Protein AF-A0A372RJ32-F1 (afdb_monomer_lite)

Secondary structure (DSSP, 8-state):
--------------PPPHHHHHHHHHHHHHHHHHTHHHHHHTHHHHHS-SSHHHHHHTS-HHHHHHHHHHHHHHHHHHHHHHHHHHHTTTPPPPPP-HHHHHHHHHHHHHHHHHHH-GGG---HHHHHHHT--HHHHHHHHHHHHHHHHHHHHHHHHHHHTT-

Sequence (163 aa):
MQLKQINIEVITQKDLKDQFCQDLKKQFALKLWKSRIELTLNKNQLQNPQSIDEYVSSFPSWLVNFFYAFLTSIYEKKMTIVNQRRKARNMSIKANDPVKITKIVSLFLSILISITFPSLQIWFSTIISFTQKPKMAGDLTNLLAILKVLSHCKEHEQRLEKE

pLDDT: mean 76.17, std 17.49, range [35.41, 96.19]

Radius of gyration: 20.27 Å; chains: 1; bounding box: 62×40×60 Å

Structure (mmCIF, N/CA/C/O backbone):
data_AF-A0A372RJ32-F1
#
_entry.id   AF-A0A372RJ32-F1
#
loop_
_atom_site.group_PDB
_atom_site.id
_atom_site.type_symbol
_atom_site.label_atom_id
_atom_site.label_alt_id
_atom_site.label_comp_id
_atom_site.label_asym_id
_atom_site.label_entity_id
_atom_site.label_seq_id
_atom_site.pdbx_PDB_ins_code
_atom_site.Cartn_x
_atom_site.Cartn_y
_atom_site.Cartn_z
_atom_site.occupancy
_atom_site.B_iso_or_equiv
_atom_site.auth_seq_id
_atom_site.auth_comp_id
_atom_site.auth_asym_id
_atom_site.auth_atom_id
_atom_site.pdbx_PDB_model_num
ATOM 1 N N . MET A 1 1 ? 10.510 7.443 -44.428 1.00 40.12 1 MET A N 1
ATOM 2 C CA . MET A 1 1 ? 10.896 7.103 -43.040 1.00 40.12 1 MET A CA 1
ATOM 3 C C . MET A 1 1 ? 10.059 5.904 -42.605 1.00 40.12 1 MET A C 1
ATOM 5 O O . MET A 1 1 ? 8.877 6.069 -42.348 1.00 40.12 1 MET A O 1
ATOM 9 N N . GLN A 1 2 ? 10.612 4.689 -42.649 1.00 35.41 2 GLN A N 1
ATOM 10 C CA . GLN A 1 2 ? 9.875 3.471 -42.288 1.00 35.41 2 GLN A CA 1
ATOM 11 C C . GLN A 1 2 ? 9.910 3.288 -40.766 1.00 35.41 2 GLN A C 1
ATOM 13 O O . GLN A 1 2 ? 10.982 3.167 -40.171 1.00 35.41 2 GLN A O 1
ATOM 18 N N . LEU A 1 3 ? 8.742 3.311 -40.125 1.00 40.34 3 LEU A N 1
ATOM 19 C CA . LEU A 1 3 ? 8.600 2.964 -38.714 1.00 40.34 3 LEU A CA 1
ATOM 20 C C . LEU A 1 3 ? 8.894 1.467 -38.568 1.00 40.34 3 LEU A C 1
ATOM 22 O O . LEU A 1 3 ? 8.116 0.638 -39.033 1.00 40.34 3 LEU A O 1
ATOM 26 N N . LYS A 1 4 ? 10.022 1.113 -37.938 1.00 49.94 4 LYS A N 1
ATOM 27 C CA . LYS A 1 4 ? 10.291 -0.272 -37.533 1.00 49.94 4 LYS A CA 1
ATOM 28 C C . LYS A 1 4 ? 9.165 -0.718 -36.599 1.00 49.94 4 LYS A C 1
ATOM 30 O O . LYS A 1 4 ? 9.040 -0.182 -35.497 1.00 49.94 4 LYS A O 1
ATOM 35 N N . GLN A 1 5 ? 8.351 -1.670 -37.053 1.00 49.19 5 GLN A N 1
ATOM 36 C CA . GLN A 1 5 ? 7.380 -2.366 -36.216 1.00 49.19 5 GLN A CA 1
ATOM 37 C C . GLN A 1 5 ? 8.139 -3.023 -35.065 1.00 49.19 5 GLN A C 1
ATOM 39 O O . GLN A 1 5 ? 8.970 -3.908 -35.259 1.00 49.19 5 GLN A O 1
ATOM 44 N N . ILE A 1 6 ? 7.899 -2.522 -33.857 1.00 48.34 6 ILE A N 1
ATOM 45 C CA . ILE A 1 6 ? 8.380 -3.157 -32.640 1.00 48.34 6 ILE A CA 1
ATOM 46 C C . ILE A 1 6 ? 7.460 -4.349 -32.428 1.00 48.34 6 ILE A C 1
ATOM 48 O O . ILE A 1 6 ? 6.262 -4.167 -32.212 1.00 48.34 6 ILE A O 1
ATOM 52 N N . ASN A 1 7 ? 8.025 -5.549 -32.520 1.00 43.22 7 ASN A N 1
ATOM 53 C CA . ASN A 1 7 ? 7.342 -6.772 -32.145 1.00 43.22 7 ASN A CA 1
ATOM 54 C C . ASN A 1 7 ? 7.123 -6.698 -30.627 1.00 43.22 7 ASN A C 1
ATOM 56 O O . ASN A 1 7 ? 8.040 -6.929 -29.839 1.00 43.22 7 ASN A O 1
ATOM 60 N N . ILE A 1 8 ? 5.945 -6.231 -30.215 1.00 50.41 8 ILE A N 1
ATOM 61 C CA . ILE A 1 8 ? 5.486 -6.397 -28.843 1.00 50.41 8 ILE A CA 1
ATOM 62 C C . ILE A 1 8 ? 5.211 -7.887 -28.765 1.00 50.41 8 ILE A C 1
ATOM 64 O O . ILE A 1 8 ? 4.199 -8.338 -29.294 1.00 50.41 8 ILE A O 1
ATOM 68 N N . GLU A 1 9 ? 6.137 -8.653 -28.187 1.00 46.47 9 GLU A N 1
ATOM 69 C CA . GLU A 1 9 ? 5.819 -10.002 -27.740 1.00 46.47 9 GLU A CA 1
ATOM 70 C C . GLU A 1 9 ? 4.555 -9.867 -26.900 1.00 46.47 9 GLU A C 1
ATOM 72 O O . GLU A 1 9 ? 4.559 -9.277 -25.815 1.00 46.47 9 GLU A O 1
ATOM 77 N N . VAL A 1 10 ? 3.438 -10.304 -27.480 1.00 46.09 10 VAL A N 1
ATOM 78 C CA . VAL A 1 10 ? 2.173 -10.430 -26.786 1.00 46.09 10 VAL A CA 1
ATOM 79 C C . VAL A 1 10 ? 2.476 -11.459 -25.721 1.00 46.09 10 VAL A C 1
ATOM 81 O O . VAL A 1 10 ? 2.541 -12.653 -25.999 1.00 46.09 10 VAL A O 1
ATOM 84 N N . ILE A 1 11 ? 2.772 -10.981 -24.514 1.00 48.62 11 ILE A N 1
ATOM 85 C CA . ILE A 1 11 ? 2.863 -11.830 -23.343 1.00 48.62 11 ILE A CA 1
ATOM 86 C C . ILE A 1 11 ? 1.446 -12.373 -23.189 1.00 48.62 11 ILE A C 1
ATOM 88 O O . ILE A 1 11 ? 0.598 -11.741 -22.563 1.00 48.62 11 ILE A O 1
ATOM 92 N N . THR A 1 12 ? 1.170 -13.522 -23.804 1.00 46.19 12 THR A N 1
ATOM 93 C CA . THR A 1 12 ? 0.018 -14.367 -23.504 1.00 46.19 12 THR A CA 1
ATOM 94 C C . THR A 1 12 ? 0.251 -14.932 -22.113 1.00 46.19 12 THR A C 1
ATOM 96 O O . THR A 1 12 ? 0.565 -16.105 -21.917 1.00 46.19 12 THR A O 1
ATOM 99 N N . GLN A 1 13 ? 0.188 -14.048 -21.122 1.00 54.25 13 GLN A N 1
ATOM 100 C CA . GLN A 1 13 ? 0.056 -14.433 -19.741 1.00 54.25 13 GLN A CA 1
ATOM 101 C C . GLN A 1 13 ? -1.364 -14.965 -19.639 1.00 54.25 13 GLN A C 1
ATOM 103 O O . GLN A 1 13 ? -2.311 -14.237 -19.912 1.00 54.25 13 GLN A O 1
ATOM 108 N N . LYS A 1 14 ? -1.488 -16.259 -19.338 1.00 60.75 14 LYS A N 1
ATOM 109 C CA . LYS A 1 14 ? -2.763 -16.928 -19.078 1.00 60.75 14 LYS A CA 1
ATOM 110 C C . LYS A 1 14 ? -3.611 -16.001 -18.209 1.00 60.75 14 LYS A C 1
ATOM 112 O O . LYS A 1 14 ? -3.178 -15.686 -17.097 1.00 60.75 14 LYS A O 1
ATOM 117 N N . ASP A 1 15 ? -4.736 -15.534 -18.747 1.00 65.62 15 ASP A N 1
ATOM 118 C CA . ASP A 1 15 ? -5.597 -14.594 -18.040 1.00 65.62 15 ASP A CA 1
ATOM 119 C C . ASP A 1 15 ? -5.884 -15.125 -16.636 1.00 65.62 15 ASP A C 1
ATOM 121 O O . ASP A 1 15 ? -6.065 -16.332 -16.414 1.00 65.62 15 ASP A O 1
ATOM 125 N N . LEU A 1 16 ? -5.848 -14.215 -15.664 1.00 74.25 16 LEU A N 1
ATOM 126 C CA . LEU A 1 16 ? -6.202 -14.535 -14.290 1.00 74.25 16 LEU A CA 1
ATOM 127 C C . LEU A 1 16 ? -7.616 -15.111 -14.299 1.00 74.25 16 LEU A C 1
ATOM 129 O O . LEU A 1 16 ? -8.555 -14.448 -14.723 1.00 74.25 16 LEU A O 1
ATOM 133 N N . LYS A 1 17 ? -7.760 -16.355 -13.834 1.00 86.62 17 LYS A N 1
ATOM 134 C CA . LYS A 1 17 ? -9.073 -16.999 -13.739 1.00 86.62 17 LYS A CA 1
ATOM 135 C C . LYS A 1 17 ? -9.996 -16.127 -12.889 1.00 86.62 17 LYS A C 1
ATOM 137 O O . LYS A 1 17 ? -9.623 -15.775 -11.769 1.00 86.62 17 LYS A O 1
ATOM 142 N N . ASP A 1 18 ? -11.216 -15.883 -13.355 1.00 87.06 18 ASP A N 1
ATOM 143 C CA . ASP A 1 18 ? -12.202 -15.059 -12.640 1.00 87.06 18 ASP A CA 1
ATOM 144 C C . ASP A 1 18 ? -12.406 -15.501 -11.188 1.00 87.06 18 ASP A C 1
ATOM 146 O O . ASP A 1 18 ? -12.490 -14.674 -10.279 1.00 87.06 18 ASP A O 1
ATOM 150 N N . GLN A 1 19 ? -12.400 -16.815 -10.947 1.00 88.81 19 GLN A N 1
ATOM 151 C CA . GLN A 1 19 ? -12.517 -17.379 -9.604 1.00 88.81 19 GLN A CA 1
ATOM 152 C C . GLN A 1 19 ? -11.396 -16.900 -8.670 1.00 88.81 19 GLN A C 1
ATOM 154 O O . GLN A 1 19 ? -11.659 -16.502 -7.537 1.00 88.81 19 GLN A O 1
ATOM 159 N N . PHE A 1 20 ? -10.154 -16.867 -9.158 1.00 89.81 20 PHE A N 1
ATOM 160 C CA . PHE A 1 20 ? -9.027 -16.364 -8.376 1.00 89.81 20 PHE A CA 1
ATOM 161 C C . PHE A 1 20 ? -9.208 -14.879 -8.040 1.00 89.81 20 PHE A C 1
ATOM 163 O O . PHE A 1 20 ? -8.960 -14.469 -6.908 1.00 89.81 20 PHE A O 1
ATOM 170 N N . CYS A 1 21 ? -9.690 -14.077 -8.992 1.00 87.62 21 CYS A N 1
ATOM 171 C CA . CYS A 1 21 ? -9.980 -12.662 -8.759 1.00 87.62 21 CYS A CA 1
ATOM 172 C C . CYS A 1 21 ? -11.056 -12.472 -7.677 1.00 87.62 21 CYS A C 1
ATOM 174 O O . CYS A 1 21 ? -10.918 -11.597 -6.818 1.00 87.62 21 CYS A O 1
ATOM 176 N N . GLN A 1 22 ? -12.101 -13.307 -7.673 1.00 89.31 22 GLN A N 1
ATOM 177 C CA . GLN A 1 22 ? -13.143 -13.270 -6.640 1.00 89.31 22 GLN A CA 1
ATOM 178 C C . GLN A 1 22 ? -12.600 -13.635 -5.256 1.00 89.31 22 GLN A C 1
ATOM 180 O O . GLN A 1 22 ? -12.927 -12.969 -4.268 1.00 89.31 22 GLN A O 1
ATOM 185 N N . ASP A 1 23 ? -11.750 -14.656 -5.175 1.00 93.00 23 ASP A N 1
ATOM 186 C CA . ASP A 1 23 ? -11.163 -15.085 -3.907 1.00 93.00 23 ASP A CA 1
ATOM 187 C C . ASP A 1 23 ? -10.177 -14.044 -3.368 1.00 93.00 23 ASP A C 1
ATOM 189 O O . ASP A 1 23 ? -10.236 -13.685 -2.188 1.00 93.00 23 ASP A O 1
ATOM 193 N N . LEU A 1 24 ? -9.349 -13.466 -4.243 1.00 91.12 24 LEU A N 1
ATOM 194 C CA . LEU A 1 24 ? -8.446 -12.371 -3.900 1.00 91.12 24 LEU A CA 1
ATOM 195 C C . LEU A 1 24 ? -9.217 -11.157 -3.375 1.00 91.12 24 LEU A C 1
ATOM 197 O O . LEU A 1 24 ? -8.864 -10.622 -2.325 1.00 91.12 24 LEU A O 1
ATOM 201 N N . LYS A 1 25 ? -10.309 -10.761 -4.041 1.00 92.31 25 LYS A N 1
ATOM 202 C CA . LYS A 1 25 ? -11.196 -9.681 -3.579 1.00 92.31 25 LYS A CA 1
ATOM 203 C C . LYS A 1 25 ? -11.705 -9.942 -2.160 1.00 92.31 25 LYS A C 1
ATOM 205 O O . LYS A 1 25 ? -11.608 -9.054 -1.313 1.00 92.31 25 LYS A O 1
ATOM 210 N N . LYS A 1 26 ? -12.253 -11.134 -1.890 1.00 93.69 26 LYS A N 1
ATOM 211 C CA . LYS A 1 26 ? -12.802 -11.483 -0.565 1.00 93.69 26 LYS A CA 1
ATOM 212 C C . LYS A 1 26 ? -11.724 -11.421 0.516 1.00 93.69 26 LYS A C 1
ATOM 214 O O . LYS A 1 26 ? -11.938 -10.806 1.561 1.00 93.69 26 LYS A O 1
ATOM 219 N N . GLN A 1 27 ? -10.564 -12.021 0.253 1.00 94.75 27 GLN A N 1
ATOM 220 C CA . GLN A 1 27 ? -9.455 -12.045 1.205 1.00 94.75 27 GLN A CA 1
ATOM 221 C C . GLN A 1 27 ? -8.900 -10.642 1.464 1.00 94.75 27 GLN A C 1
ATOM 223 O O . GLN A 1 27 ? -8.686 -10.270 2.619 1.00 94.75 27 GLN A O 1
ATOM 228 N N . PHE A 1 28 ? -8.721 -9.846 0.410 1.00 94.56 28 PHE A N 1
ATOM 229 C CA . PHE A 1 28 ? -8.225 -8.479 0.516 1.00 94.56 28 PHE A CA 1
ATOM 230 C C . PHE A 1 28 ? -9.188 -7.595 1.313 1.00 94.56 28 PHE A C 1
ATOM 232 O O . PHE A 1 28 ? -8.761 -6.919 2.247 1.00 94.56 28 PHE A O 1
ATOM 239 N N . ALA A 1 29 ? -10.488 -7.645 1.004 1.00 94.69 29 ALA A N 1
ATOM 240 C CA . ALA A 1 29 ? -11.507 -6.866 1.706 1.00 94.69 29 ALA A CA 1
ATOM 241 C C . ALA A 1 29 ? -11.565 -7.213 3.201 1.00 94.69 29 ALA A 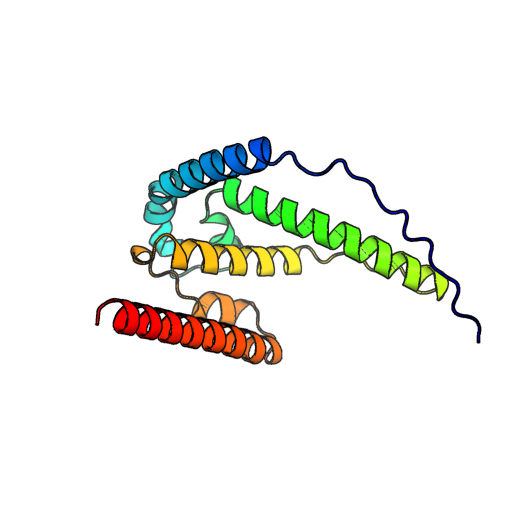C 1
ATOM 243 O O . ALA A 1 29 ? -11.569 -6.320 4.048 1.00 94.69 29 ALA A O 1
ATOM 244 N N . LEU A 1 30 ? -11.541 -8.506 3.539 1.00 95.81 30 LEU A N 1
ATOM 245 C CA . LEU A 1 30 ? -11.553 -8.961 4.928 1.00 95.81 30 LEU A CA 1
ATOM 246 C C . LEU A 1 30 ? -10.289 -8.532 5.682 1.00 95.81 30 LEU A C 1
ATOM 248 O O . LEU A 1 30 ? -10.372 -8.110 6.837 1.00 95.81 30 LEU A O 1
ATOM 252 N N . LYS A 1 31 ? -9.120 -8.613 5.038 1.00 96.19 31 LYS A N 1
ATOM 253 C CA . LYS A 1 31 ? -7.856 -8.184 5.643 1.00 96.19 31 LYS A CA 1
ATOM 254 C C . LYS A 1 31 ? -7.816 -6.667 5.853 1.00 96.19 31 LYS A C 1
ATOM 256 O O . LYS A 1 31 ? -7.443 -6.224 6.936 1.00 96.19 31 LYS A O 1
ATOM 261 N N . LEU A 1 32 ? -8.283 -5.890 4.873 1.00 96.12 32 LEU A N 1
ATOM 262 C CA . LEU A 1 32 ? -8.422 -4.435 4.977 1.00 96.12 32 LEU A CA 1
ATOM 263 C C . LEU A 1 32 ? -9.372 -4.031 6.105 1.00 96.12 32 LEU A C 1
ATOM 265 O O . LEU A 1 32 ? -9.028 -3.161 6.901 1.00 96.12 32 LEU A O 1
ATOM 269 N N . TRP A 1 33 ? -10.518 -4.705 6.231 1.00 95.69 33 TRP A N 1
ATOM 270 C CA . TRP A 1 33 ? -11.465 -4.457 7.318 1.00 95.69 33 TRP A CA 1
ATOM 271 C C . TRP A 1 33 ? -10.840 -4.690 8.699 1.00 95.69 33 TRP A C 1
ATOM 273 O O . TRP A 1 33 ? -10.964 -3.847 9.587 1.00 95.69 33 TRP A O 1
ATOM 283 N N . LYS A 1 34 ? -10.109 -5.798 8.875 1.00 95.69 34 LYS A N 1
ATOM 284 C CA . LYS A 1 34 ? -9.423 -6.121 10.139 1.00 95.69 34 LYS A CA 1
ATOM 285 C C . LYS A 1 34 ? -8.337 -5.106 10.504 1.00 95.69 34 LYS A C 1
ATOM 287 O O . LYS A 1 34 ? -8.174 -4.788 11.679 1.00 95.69 34 LYS A O 1
ATOM 292 N N . SER A 1 35 ? -7.651 -4.545 9.510 1.00 95.44 35 SER A N 1
ATOM 293 C CA . SER A 1 35 ? -6.646 -3.494 9.712 1.00 95.44 35 SER A CA 1
ATOM 294 C C . SER A 1 35 ? -7.202 -2.182 10.272 1.00 95.44 35 SER A C 1
ATOM 296 O O . SER A 1 35 ? -6.421 -1.331 10.690 1.00 95.44 35 SER A O 1
ATOM 298 N N . ARG A 1 36 ? -8.529 -2.010 10.356 1.00 94.12 36 ARG A N 1
ATOM 299 C CA . ARG A 1 36 ? -9.149 -0.848 11.007 1.00 94.12 36 ARG A CA 1
ATOM 300 C C . ARG A 1 36 ? -8.642 -0.627 12.432 1.00 94.12 36 ARG A C 1
ATOM 302 O O . ARG A 1 36 ? -8.488 0.522 12.835 1.00 94.12 36 ARG A O 1
ATOM 309 N N . ILE A 1 37 ? -8.403 -1.700 13.190 1.00 93.56 37 ILE A N 1
ATOM 310 C CA . ILE A 1 37 ? -7.937 -1.611 14.585 1.00 93.56 37 ILE A CA 1
ATOM 311 C C . ILE A 1 37 ? -6.564 -0.929 14.621 1.00 93.56 37 ILE A C 1
ATOM 313 O O . ILE A 1 37 ? -6.408 0.100 15.270 1.00 93.56 37 ILE A O 1
ATOM 317 N N . GLU A 1 38 ? -5.610 -1.450 13.849 1.00 94.81 38 GLU A N 1
ATOM 318 C CA . GLU A 1 38 ? -4.253 -0.906 13.710 1.00 94.81 38 GLU A CA 1
ATOM 319 C C . GLU A 1 38 ? -4.264 0.549 13.216 1.00 94.81 38 GLU A C 1
ATOM 321 O O . GLU A 1 38 ? -3.630 1.418 13.808 1.00 94.81 38 GLU A O 1
ATOM 326 N N . LEU A 1 39 ? -5.070 0.847 12.194 1.00 93.94 39 LEU A N 1
ATOM 327 C CA . LEU A 1 39 ? -5.221 2.205 11.665 1.00 93.94 39 LEU A CA 1
ATOM 328 C C . LEU A 1 39 ? -5.811 3.185 12.690 1.00 93.94 39 LEU A C 1
ATOM 330 O O . LEU A 1 39 ? -5.486 4.368 12.677 1.00 93.94 39 LEU A O 1
ATOM 334 N N . THR A 1 40 ? -6.693 2.709 13.570 1.00 92.25 40 THR A N 1
ATOM 335 C CA . THR A 1 40 ? -7.288 3.541 14.624 1.00 92.25 40 THR A CA 1
ATOM 336 C C . THR A 1 40 ? -6.281 3.818 15.736 1.00 92.25 40 THR A C 1
ATOM 338 O O . THR A 1 40 ? -6.237 4.937 16.241 1.00 92.25 40 THR A O 1
ATOM 341 N N . LEU A 1 41 ? -5.447 2.834 16.085 1.00 94.19 41 LEU A N 1
ATOM 342 C CA . LEU A 1 41 ? -4.355 3.010 17.048 1.00 94.19 41 LEU A CA 1
ATOM 343 C C . LEU A 1 41 ? -3.327 4.031 16.543 1.00 94.19 41 LEU A C 1
ATOM 345 O O . LEU A 1 41 ? -2.908 4.904 17.298 1.00 94.19 41 LEU A O 1
ATOM 349 N N . ASN A 1 42 ? -3.008 3.985 15.249 1.00 92.31 42 ASN A N 1
ATOM 350 C CA . ASN A 1 42 ? -2.040 4.880 14.610 1.00 92.31 42 ASN A CA 1
ATOM 351 C C . ASN A 1 42 ? -2.663 6.195 14.103 1.00 92.31 42 ASN A C 1
ATOM 353 O O . ASN A 1 42 ? -2.071 6.900 13.283 1.00 92.31 42 ASN A O 1
ATOM 357 N N . LYS A 1 43 ? -3.883 6.536 14.545 1.00 90.00 43 LYS A N 1
ATOM 358 C CA . LYS A 1 43 ? -4.643 7.674 14.006 1.00 90.00 43 LYS A CA 1
ATOM 359 C C . LYS A 1 43 ? -3.864 8.986 14.090 1.00 90.00 43 LYS A C 1
ATOM 361 O O . LYS A 1 43 ? -3.863 9.746 13.126 1.00 90.00 43 LYS A O 1
ATOM 366 N N . ASN A 1 44 ? -3.191 9.247 15.208 1.00 87.38 44 ASN A N 1
ATOM 367 C CA . ASN A 1 44 ? -2.467 10.503 15.409 1.00 87.38 44 ASN A CA 1
ATOM 368 C C . ASN A 1 44 ? -1.316 10.659 14.406 1.00 87.38 44 ASN A C 1
ATOM 370 O O . ASN A 1 44 ? -1.166 11.725 13.813 1.00 87.38 44 ASN A O 1
ATOM 374 N N . GLN A 1 45 ? -0.567 9.584 14.158 1.00 88.62 45 GLN A N 1
ATOM 375 C CA . GLN A 1 45 ? 0.534 9.548 13.195 1.00 88.62 45 GLN A CA 1
ATOM 376 C C . GLN A 1 45 ? 0.031 9.627 11.745 1.00 88.62 45 GLN A C 1
ATOM 378 O O . GLN A 1 45 ? 0.699 10.183 10.879 1.00 88.62 45 GLN A O 1
ATOM 383 N N . LEU A 1 46 ? -1.179 9.129 11.471 1.00 86.81 46 LEU A N 1
ATOM 384 C CA . LEU A 1 46 ? -1.828 9.262 10.163 1.00 86.81 46 LEU A CA 1
ATOM 385 C C . LEU A 1 46 ? -2.404 10.665 9.919 1.00 86.81 46 LEU A C 1
ATOM 387 O O . LEU A 1 46 ? -2.531 11.085 8.770 1.00 86.81 46 LEU A O 1
ATOM 391 N N . GLN A 1 47 ? -2.778 11.390 10.972 1.00 85.00 47 GLN A N 1
ATOM 392 C CA . GLN A 1 47 ? -3.303 12.752 10.857 1.00 85.00 47 GLN A CA 1
ATOM 393 C C . GLN A 1 47 ? -2.185 13.794 10.803 1.00 85.00 47 GLN A C 1
ATOM 395 O O . GLN A 1 47 ? -2.234 14.699 9.971 1.00 85.00 47 GLN A O 1
ATOM 400 N N . ASN A 1 48 ? -1.169 13.637 11.655 1.00 83.88 48 ASN A N 1
ATOM 401 C CA . ASN A 1 48 ? -0.090 14.605 11.843 1.00 83.88 48 ASN A CA 1
ATOM 402 C C . ASN A 1 48 ? 1.303 13.942 11.779 1.00 83.88 48 ASN A C 1
ATOM 404 O O . ASN A 1 48 ? 2.052 14.006 12.757 1.00 83.88 48 ASN A O 1
ATOM 408 N N . PRO A 1 49 ? 1.667 13.297 10.654 1.00 85.44 49 PRO A N 1
ATOM 409 C CA . PRO A 1 49 ? 3.001 12.727 10.485 1.00 85.44 49 PRO A CA 1
ATOM 410 C C . PRO A 1 49 ? 4.074 13.825 10.421 1.00 85.44 49 PRO A C 1
ATOM 412 O O . PRO A 1 49 ? 3.878 14.852 9.766 1.00 85.44 49 PRO A O 1
ATOM 415 N N . GLN A 1 50 ? 5.242 13.583 11.015 1.00 83.25 50 GLN A N 1
ATOM 416 C CA . GLN A 1 50 ? 6.417 14.458 10.902 1.00 83.25 50 GLN A CA 1
ATOM 417 C C . GLN A 1 50 ? 7.178 14.238 9.585 1.00 83.25 50 GLN A C 1
ATOM 419 O O . GLN A 1 50 ? 7.955 15.091 9.159 1.00 83.25 50 GLN A O 1
ATOM 424 N N . SER A 1 51 ? 6.967 13.100 8.914 1.00 84.31 51 SER A N 1
ATOM 425 C CA . SER A 1 51 ? 7.606 12.771 7.634 1.00 84.31 51 SER A CA 1
ATOM 426 C C . SER A 1 51 ? 6.770 11.806 6.783 1.00 84.31 51 SER A C 1
ATOM 428 O O . SER A 1 51 ? 5.859 11.143 7.278 1.00 84.31 51 SER A O 1
ATOM 430 N N . ILE A 1 52 ? 7.103 11.682 5.489 1.00 82.56 52 ILE A N 1
ATOM 431 C CA . ILE A 1 52 ? 6.487 10.667 4.611 1.00 82.56 52 ILE A CA 1
ATOM 432 C C . ILE A 1 52 ? 6.768 9.251 5.127 1.00 82.56 52 ILE A C 1
ATOM 434 O O . ILE A 1 52 ? 5.886 8.399 5.054 1.00 82.56 52 ILE A O 1
ATOM 438 N N . ASP A 1 53 ? 7.970 8.993 5.636 1.00 85.75 53 ASP A N 1
ATOM 439 C CA . ASP A 1 53 ? 8.356 7.654 6.081 1.00 85.75 53 ASP A CA 1
ATOM 440 C C . ASP A 1 53 ? 7.585 7.245 7.340 1.00 85.75 53 ASP A C 1
ATOM 442 O O . ASP A 1 53 ? 7.084 6.123 7.416 1.00 85.75 53 ASP A O 1
ATOM 446 N N . GLU A 1 54 ? 7.391 8.171 8.283 1.00 86.94 54 GLU A N 1
ATOM 447 C CA . GLU A 1 54 ? 6.516 7.964 9.444 1.00 86.94 54 GLU A CA 1
ATOM 448 C C . GLU A 1 54 ? 5.062 7.733 9.016 1.00 86.94 54 GLU A C 1
ATOM 450 O O . GLU A 1 54 ? 4.406 6.804 9.494 1.00 86.94 54 GLU A O 1
ATOM 455 N N . TYR A 1 55 ? 4.573 8.531 8.063 1.00 89.50 55 TYR A N 1
ATOM 456 C CA . TYR A 1 55 ? 3.225 8.378 7.529 1.00 89.50 55 TYR A CA 1
ATOM 457 C C . TYR A 1 55 ? 3.008 6.991 6.919 1.00 89.50 55 TYR A C 1
ATOM 459 O O . TYR A 1 55 ? 2.045 6.308 7.258 1.00 89.50 55 TYR A O 1
ATOM 467 N N . VAL A 1 56 ? 3.916 6.548 6.044 1.00 89.94 56 VAL A N 1
ATOM 468 C CA . VAL A 1 56 ? 3.839 5.233 5.391 1.00 89.94 56 VAL A CA 1
ATOM 469 C C . VAL A 1 56 ? 3.968 4.105 6.414 1.00 89.94 56 VAL A C 1
ATOM 471 O O . VAL A 1 56 ? 3.220 3.133 6.334 1.00 89.94 56 VAL A O 1
ATOM 474 N N . SER A 1 57 ? 4.847 4.252 7.407 1.00 92.38 57 SER A N 1
ATOM 475 C CA . SER A 1 57 ? 5.046 3.257 8.472 1.00 92.38 57 SER A CA 1
ATOM 476 C C . SER A 1 57 ? 3.849 3.128 9.418 1.00 92.38 57 SER A C 1
ATOM 478 O O . SER A 1 57 ? 3.727 2.127 10.116 1.00 92.38 57 SER A O 1
ATOM 480 N N . SER A 1 58 ? 2.949 4.114 9.426 1.00 92.75 58 SER A N 1
ATOM 481 C CA . SER A 1 58 ? 1.724 4.096 10.233 1.00 92.75 58 SER A CA 1
ATOM 482 C C . SER A 1 58 ? 0.605 3.246 9.617 1.00 92.75 58 SER A C 1
ATOM 484 O O . SER A 1 58 ? -0.390 2.957 10.289 1.00 92.75 58 SER A O 1
ATOM 486 N N . PHE A 1 59 ? 0.746 2.832 8.353 1.00 93.94 59 PHE A N 1
ATOM 487 C CA . PHE A 1 59 ? -0.175 1.900 7.705 1.00 93.94 59 PHE A CA 1
ATOM 488 C C . PHE A 1 59 ? 0.200 0.440 7.990 1.00 93.94 59 PHE A C 1
ATOM 490 O O . PHE A 1 59 ? 1.376 0.126 8.171 1.00 93.94 59 PHE A O 1
ATOM 497 N N . PRO A 1 60 ? -0.776 -0.483 7.899 1.00 96.12 60 PRO A N 1
ATOM 498 C CA . PRO A 1 60 ? -0.514 -1.912 7.955 1.00 96.12 60 PRO A CA 1
ATOM 499 C C . PRO A 1 60 ? 0.566 -2.326 6.957 1.00 96.12 60 PRO A C 1
ATOM 501 O O . PRO A 1 60 ? 0.428 -2.111 5.748 1.00 96.12 60 PRO A O 1
ATOM 504 N N . SER A 1 61 ? 1.613 -2.986 7.448 1.00 95.25 61 SER A N 1
ATOM 505 C CA . SER A 1 61 ? 2.779 -3.368 6.638 1.00 95.25 61 SER A CA 1
ATOM 506 C C . SER A 1 61 ? 2.402 -4.195 5.407 1.00 95.25 61 SER A C 1
ATOM 508 O O . SER A 1 61 ? 2.932 -3.984 4.319 1.00 95.25 61 SER A O 1
ATOM 510 N N . TRP A 1 62 ? 1.423 -5.0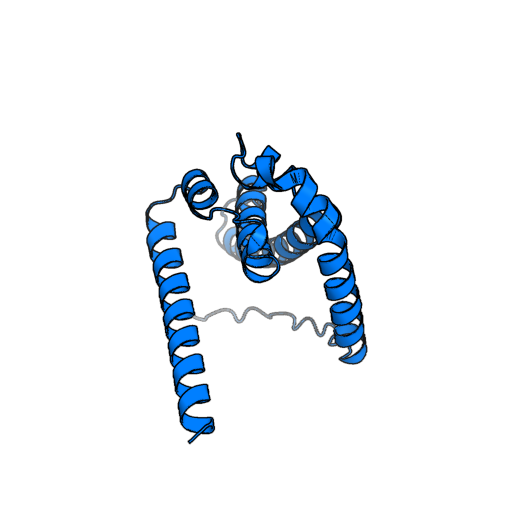96 5.536 1.00 95.19 62 TRP A N 1
ATOM 511 C CA . TRP A 1 62 ? 0.934 -5.902 4.417 1.00 95.19 62 TRP A CA 1
ATOM 512 C C . TRP A 1 62 ? 0.345 -5.043 3.290 1.00 95.19 62 TRP A C 1
ATOM 514 O O . TRP A 1 62 ? 0.489 -5.393 2.120 1.00 95.19 62 TRP A O 1
ATOM 524 N N . LEU A 1 63 ? -0.316 -3.936 3.641 1.00 95.31 63 LEU A N 1
ATOM 525 C CA . LEU A 1 63 ? -0.985 -3.041 2.704 1.00 95.31 63 LEU A CA 1
ATOM 526 C C . LEU A 1 63 ? 0.054 -2.191 1.968 1.00 95.31 63 LEU A C 1
ATOM 528 O O . LEU A 1 63 ? 0.020 -2.102 0.741 1.00 95.31 63 LEU A O 1
ATOM 532 N N . VAL A 1 64 ? 1.025 -1.649 2.711 1.00 95.50 64 VAL A N 1
ATOM 533 C CA . VAL A 1 64 ? 2.175 -0.927 2.149 1.00 95.50 64 VAL A CA 1
ATOM 534 C C . VAL A 1 64 ? 2.952 -1.827 1.194 1.00 95.50 64 VAL A C 1
ATOM 536 O O . VAL A 1 64 ? 3.142 -1.465 0.034 1.00 95.50 64 VAL A O 1
ATOM 539 N N . ASN A 1 65 ? 3.330 -3.026 1.643 1.00 95.62 65 ASN A N 1
ATOM 540 C CA . ASN A 1 65 ? 4.108 -3.975 0.850 1.00 95.62 65 ASN A CA 1
ATOM 541 C C . ASN A 1 65 ? 3.373 -4.389 -0.427 1.00 95.62 65 ASN A C 1
ATOM 543 O O . ASN A 1 65 ? 3.989 -4.458 -1.489 1.00 95.62 65 ASN A O 1
ATOM 547 N N . PHE A 1 66 ? 2.057 -4.614 -0.346 1.00 94.94 66 PHE A N 1
ATOM 548 C CA . PHE A 1 66 ? 1.245 -4.949 -1.512 1.00 94.94 66 PHE A CA 1
ATOM 549 C C . PHE A 1 66 ? 1.287 -3.841 -2.571 1.00 94.94 66 PHE A C 1
ATOM 551 O O . PHE A 1 66 ? 1.649 -4.104 -3.718 1.00 94.94 66 PHE A O 1
ATOM 558 N N . PHE A 1 67 ? 0.958 -2.598 -2.202 1.00 94.12 67 PHE A N 1
ATOM 559 C CA . PHE A 1 67 ? 0.918 -1.491 -3.164 1.00 94.12 67 PHE A CA 1
ATOM 560 C C . PHE A 1 67 ? 2.308 -1.088 -3.657 1.00 94.12 67 PHE A C 1
ATOM 562 O O . PHE A 1 67 ? 2.458 -0.738 -4.830 1.00 94.12 67 PHE A O 1
ATOM 569 N N . TYR A 1 68 ? 3.325 -1.179 -2.800 1.00 92.88 68 TYR A N 1
ATOM 570 C CA . TYR A 1 68 ? 4.707 -0.930 -3.190 1.00 92.88 68 TYR A CA 1
ATOM 571 C C . TYR A 1 68 ? 5.183 -1.949 -4.229 1.00 92.88 68 TYR A C 1
ATOM 573 O O . TYR A 1 68 ? 5.681 -1.552 -5.285 1.00 92.88 68 TYR A O 1
ATOM 581 N N . ALA A 1 69 ? 4.979 -3.247 -3.977 1.00 94.44 69 ALA A N 1
ATOM 582 C CA . ALA A 1 69 ? 5.337 -4.306 -4.918 1.00 94.44 69 ALA A CA 1
ATOM 583 C C . ALA A 1 69 ? 4.550 -4.176 -6.229 1.00 94.44 69 ALA A C 1
ATOM 585 O O . ALA A 1 69 ? 5.143 -4.187 -7.306 1.00 94.44 69 ALA A O 1
ATOM 586 N N . PHE A 1 70 ? 3.235 -3.957 -6.141 1.00 92.88 70 PHE A N 1
ATOM 587 C CA . PHE A 1 70 ? 2.365 -3.772 -7.302 1.00 92.88 70 PHE A CA 1
ATOM 588 C C . PHE A 1 70 ? 2.832 -2.624 -8.206 1.00 92.88 70 PHE A C 1
ATOM 590 O O . PHE A 1 70 ? 3.019 -2.810 -9.412 1.00 92.88 70 PHE A O 1
ATOM 597 N N . LEU A 1 71 ? 3.067 -1.440 -7.633 1.00 90.62 71 LEU A N 1
ATOM 598 C CA . LEU A 1 71 ? 3.536 -0.289 -8.400 1.00 90.62 71 LEU A CA 1
ATOM 599 C C . LEU A 1 71 ? 4.939 -0.530 -8.950 1.00 90.62 71 LEU A C 1
ATOM 601 O O . LEU A 1 71 ? 5.178 -0.245 -10.123 1.00 90.62 71 LEU A O 1
ATOM 605 N N . THR A 1 72 ? 5.846 -1.095 -8.153 1.00 90.31 72 THR A N 1
ATOM 606 C CA . THR A 1 72 ? 7.210 -1.407 -8.598 1.00 90.31 72 THR A CA 1
ATOM 607 C C . THR A 1 72 ? 7.193 -2.322 -9.819 1.00 90.31 72 THR A C 1
ATOM 609 O O . THR A 1 72 ? 7.783 -1.955 -10.833 1.00 90.31 72 THR A O 1
ATOM 612 N N . SER A 1 73 ? 6.416 -3.410 -9.807 1.00 90.00 73 SER A N 1
ATOM 613 C CA . SER A 1 73 ? 6.294 -4.319 -10.956 1.00 90.00 73 SER A CA 1
ATOM 614 C C . SER A 1 73 ? 5.760 -3.631 -12.221 1.00 90.00 73 SER A C 1
ATOM 616 O O . SER A 1 73 ? 6.215 -3.915 -13.332 1.00 90.00 73 SER A O 1
ATOM 618 N N . ILE A 1 74 ? 4.814 -2.693 -12.088 1.00 87.12 74 ILE A N 1
ATOM 619 C CA . ILE A 1 74 ? 4.317 -1.903 -13.229 1.00 87.12 74 ILE A CA 1
ATOM 620 C C . ILE A 1 74 ? 5.404 -0.955 -13.748 1.00 87.12 74 ILE A C 1
ATOM 622 O O . ILE A 1 74 ? 5.630 -0.853 -14.960 1.00 87.12 74 ILE A O 1
ATOM 626 N N . TYR A 1 75 ? 6.080 -0.247 -12.843 1.00 85.19 75 TYR A N 1
ATOM 627 C CA . TYR A 1 75 ? 7.123 0.705 -13.205 1.00 85.19 75 TYR A CA 1
ATOM 628 C C . TYR A 1 75 ? 8.333 0.017 -13.831 1.00 85.19 75 TYR A C 1
ATOM 630 O O . TYR A 1 75 ? 8.863 0.545 -14.804 1.00 85.19 75 TYR A O 1
ATOM 638 N N . GLU A 1 76 ? 8.730 -1.161 -13.358 1.00 87.56 76 GLU A N 1
ATOM 639 C CA . GLU A 1 76 ? 9.782 -1.979 -13.965 1.00 87.56 76 GLU A CA 1
ATOM 640 C C . GLU A 1 76 ? 9.456 -2.307 -15.422 1.00 87.56 76 GLU A C 1
ATOM 642 O O . GLU A 1 76 ? 10.253 -1.997 -16.309 1.00 87.56 76 GLU A O 1
ATOM 647 N N . LYS A 1 77 ? 8.245 -2.811 -15.707 1.00 84.88 77 LYS A N 1
ATOM 648 C CA . LYS A 1 77 ? 7.798 -3.070 -17.088 1.00 84.88 77 LYS A CA 1
ATOM 649 C C . LYS A 1 77 ? 7.850 -1.806 -17.953 1.00 84.88 77 LYS A C 1
ATOM 651 O O . LYS A 1 77 ? 8.376 -1.828 -19.069 1.00 84.88 77 LYS A O 1
ATOM 656 N N . LYS A 1 78 ? 7.360 -0.674 -17.432 1.00 82.75 78 LYS A N 1
ATOM 657 C CA . LYS A 1 78 ? 7.417 0.623 -18.130 1.00 82.75 78 LYS A CA 1
ATOM 658 C C . LYS A 1 78 ? 8.860 1.071 -18.383 1.00 82.75 78 LYS A C 1
ATOM 660 O O . LYS A 1 78 ? 9.166 1.597 -19.456 1.00 82.75 78 LYS A O 1
ATOM 665 N N . MET A 1 79 ? 9.747 0.865 -17.414 1.00 82.69 79 MET A N 1
ATOM 666 C CA . MET A 1 79 ? 11.155 1.237 -17.499 1.00 82.69 79 MET A CA 1
ATOM 667 C C . MET A 1 79 ? 11.913 0.385 -18.509 1.00 82.69 79 MET A C 1
ATOM 669 O O . MET A 1 79 ? 12.716 0.946 -19.252 1.00 82.69 79 MET A O 1
ATOM 673 N N . THR A 1 80 ? 11.610 -0.908 -18.625 1.00 86.06 80 THR A N 1
ATOM 674 C CA . THR A 1 80 ? 12.161 -1.776 -19.675 1.00 86.06 80 THR A CA 1
ATOM 675 C C . THR A 1 80 ? 11.900 -1.190 -21.062 1.00 86.06 80 THR A C 1
ATOM 677 O O . THR A 1 80 ? 12.840 -0.994 -21.832 1.00 86.06 80 THR A O 1
ATOM 680 N N . ILE A 1 81 ? 10.661 -0.780 -21.349 1.00 84.62 81 ILE A N 1
ATOM 681 C CA . ILE A 1 81 ? 10.288 -0.166 -22.637 1.00 84.62 81 ILE A CA 1
ATOM 682 C C . ILE A 1 81 ? 11.027 1.163 -22.859 1.00 84.62 81 ILE A C 1
ATOM 684 O O . ILE A 1 81 ? 11.550 1.436 -23.943 1.00 84.62 81 ILE A O 1
ATOM 688 N N . VAL A 1 82 ? 11.087 2.020 -21.835 1.00 81.88 82 VAL A N 1
ATOM 689 C CA . VAL A 1 82 ? 11.784 3.313 -21.927 1.00 81.88 82 VAL A CA 1
ATOM 690 C C . VAL A 1 82 ? 13.281 3.115 -22.170 1.00 81.88 82 VAL A C 1
ATOM 692 O O . VAL A 1 82 ? 13.859 3.798 -23.016 1.00 81.88 82 VAL A O 1
ATOM 695 N N . ASN A 1 83 ? 13.912 2.181 -21.462 1.00 88.62 83 ASN A N 1
ATOM 696 C CA . ASN A 1 83 ? 15.342 1.916 -21.566 1.00 88.62 83 ASN A CA 1
ATOM 697 C C . ASN A 1 83 ? 15.709 1.233 -22.887 1.00 88.62 83 ASN A C 1
ATOM 699 O O . ASN A 1 83 ? 16.735 1.585 -23.464 1.00 88.62 83 ASN A O 1
ATOM 703 N N . GLN A 1 84 ? 14.847 0.373 -23.440 1.00 86.25 84 GLN A N 1
ATOM 704 C CA . GLN A 1 84 ? 14.994 -0.134 -24.811 1.00 86.25 84 GLN A CA 1
ATOM 705 C C . GLN A 1 84 ? 15.044 1.017 -25.830 1.00 86.25 84 GLN A C 1
ATOM 707 O O . GLN A 1 84 ? 15.946 1.073 -26.668 1.00 86.25 84 GLN A O 1
ATOM 712 N N . ARG A 1 85 ? 14.134 1.997 -25.718 1.00 83.88 85 ARG A N 1
ATOM 713 C CA . ARG A 1 85 ? 14.115 3.183 -26.598 1.00 83.88 85 ARG A CA 1
ATOM 714 C C . ARG A 1 85 ? 15.339 4.083 -26.412 1.00 83.88 85 ARG A C 1
ATOM 716 O O . ARG A 1 85 ? 15.829 4.640 -27.388 1.00 83.88 85 ARG A O 1
ATOM 723 N N . ARG A 1 86 ? 15.829 4.241 -25.179 1.00 84.81 86 ARG A N 1
ATOM 724 C CA . ARG A 1 86 ? 17.051 5.012 -24.879 1.00 84.81 86 ARG A CA 1
ATOM 725 C C . ARG A 1 86 ? 18.291 4.337 -25.453 1.00 84.81 86 ARG A C 1
ATOM 727 O O . ARG A 1 86 ? 19.086 5.014 -26.097 1.00 84.81 86 ARG A O 1
ATOM 734 N N . LYS A 1 87 ? 18.400 3.013 -25.308 1.00 89.69 87 LYS A N 1
ATOM 735 C CA . LYS A 1 87 ? 19.487 2.213 -25.885 1.00 89.69 87 LYS A CA 1
ATOM 736 C C . LYS A 1 87 ? 19.530 2.348 -27.407 1.00 89.69 87 LYS A C 1
ATOM 738 O O . LYS A 1 87 ? 20.595 2.590 -27.956 1.00 89.69 87 LYS A O 1
ATOM 743 N N . ALA A 1 88 ? 18.375 2.312 -28.077 1.00 87.94 88 ALA A N 1
ATOM 744 C CA . ALA A 1 88 ? 18.284 2.534 -29.525 1.00 87.94 88 ALA A CA 1
ATOM 745 C C . ALA A 1 88 ? 18.739 3.940 -29.977 1.00 87.94 88 ALA A C 1
ATOM 747 O O . ALA A 1 88 ? 19.021 4.144 -31.153 1.00 87.94 88 ALA A O 1
ATOM 748 N N . ARG A 1 89 ? 18.799 4.909 -29.055 1.00 88.44 89 ARG A N 1
ATOM 749 C CA . ARG A 1 89 ? 19.262 6.287 -29.286 1.00 88.44 89 ARG A CA 1
ATOM 750 C C . ARG A 1 89 ? 20.657 6.549 -28.706 1.00 88.44 89 ARG A C 1
ATOM 752 O O . ARG A 1 89 ? 21.038 7.708 -28.594 1.00 88.44 89 ARG A O 1
ATOM 759 N N . ASN A 1 90 ? 21.384 5.508 -28.286 1.00 89.00 90 ASN A N 1
ATOM 760 C CA . ASN A 1 90 ? 22.678 5.610 -27.596 1.00 89.00 90 ASN A CA 1
ATOM 761 C C . ASN A 1 90 ? 22.648 6.512 -26.345 1.00 89.00 90 ASN A C 1
ATOM 763 O O . ASN A 1 90 ? 23.628 7.168 -26.006 1.00 89.00 90 ASN A O 1
ATOM 767 N N . MET A 1 91 ? 21.510 6.557 -25.648 1.00 85.31 91 MET A N 1
ATOM 768 C CA . MET A 1 91 ? 21.353 7.299 -24.397 1.00 85.31 91 MET A CA 1
ATOM 769 C C . MET A 1 91 ? 21.561 6.387 -23.188 1.00 85.31 91 MET A C 1
ATOM 771 O O . MET A 1 91 ? 21.261 5.192 -23.235 1.00 85.31 91 MET A O 1
ATOM 775 N N . SER A 1 92 ? 21.978 6.976 -22.065 1.00 82.75 92 SER A N 1
ATOM 776 C CA . SER A 1 92 ? 22.116 6.253 -20.802 1.00 82.75 92 SER A CA 1
ATOM 777 C C . SER A 1 92 ? 20.788 5.669 -20.310 1.00 82.75 92 SER A C 1
ATOM 779 O O . SER A 1 92 ? 19.698 6.244 -20.478 1.00 82.75 92 SER A O 1
ATOM 781 N N . ILE A 1 93 ? 20.907 4.496 -19.688 1.00 83.00 93 ILE A N 1
ATOM 782 C CA . ILE A 1 93 ? 19.816 3.789 -19.022 1.00 83.00 93 ILE A CA 1
ATOM 783 C C . ILE A 1 93 ? 19.346 4.643 -17.848 1.00 83.00 93 ILE A C 1
ATOM 785 O O . ILE A 1 93 ? 20.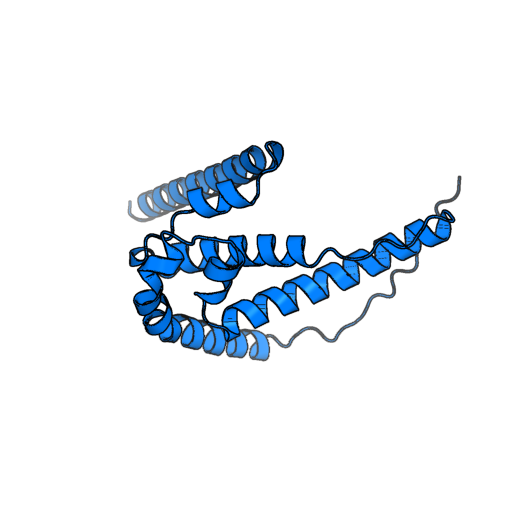142 5.171 -17.074 1.00 83.00 93 ILE A O 1
ATOM 789 N N . LYS A 1 94 ? 18.031 4.787 -17.720 1.00 80.12 94 LYS A N 1
ATOM 790 C CA . LYS A 1 94 ? 17.422 5.494 -16.602 1.00 80.12 94 LYS A CA 1
ATOM 791 C C . LYS A 1 94 ? 17.066 4.480 -15.513 1.00 80.12 94 LYS A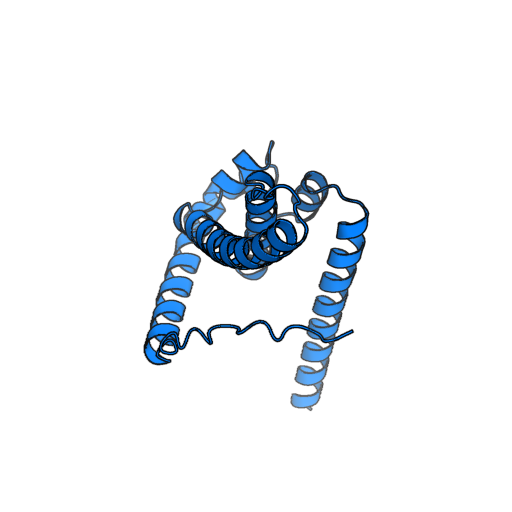 C 1
ATOM 793 O O . LYS A 1 94 ? 16.446 3.459 -15.810 1.00 80.12 94 LYS A O 1
ATOM 798 N N . ALA A 1 95 ? 17.440 4.778 -14.271 1.00 77.50 95 ALA A N 1
ATOM 799 C CA . ALA A 1 95 ? 17.029 4.016 -13.096 1.00 77.50 95 ALA A CA 1
ATOM 800 C C . ALA A 1 95 ? 15.656 4.480 -12.586 1.00 77.50 95 ALA A C 1
ATOM 802 O O . ALA A 1 95 ? 15.227 5.614 -12.843 1.00 77.50 95 ALA A O 1
ATOM 803 N N . ASN A 1 96 ? 14.964 3.588 -11.878 1.00 73.69 96 ASN A N 1
ATOM 804 C CA . ASN A 1 96 ? 13.729 3.937 -11.193 1.00 73.69 96 ASN A CA 1
ATOM 805 C C . ASN A 1 96 ? 14.052 4.669 -9.883 1.00 73.69 96 ASN A C 1
ATOM 807 O O . ASN A 1 96 ? 15.064 4.389 -9.250 1.00 73.69 96 ASN A O 1
ATOM 811 N N . ASP A 1 97 ? 13.206 5.621 -9.500 1.00 77.50 97 ASP A N 1
ATOM 812 C CA . ASP A 1 97 ? 13.411 6.414 -8.286 1.00 77.50 97 ASP A CA 1
ATOM 813 C C . ASP A 1 97 ? 12.518 5.859 -7.164 1.00 77.50 97 ASP A C 1
ATOM 815 O O . ASP A 1 97 ? 11.296 6.046 -7.232 1.00 77.50 97 ASP A O 1
ATOM 819 N N . PRO A 1 98 ? 13.085 5.173 -6.155 1.00 81.12 98 PRO A N 1
ATOM 820 C CA . PRO A 1 98 ? 12.304 4.541 -5.095 1.00 81.12 98 PRO A CA 1
ATOM 821 C C . PRO A 1 98 ? 11.514 5.566 -4.275 1.00 81.12 98 PRO A C 1
ATOM 823 O O . PRO A 1 98 ? 10.381 5.288 -3.885 1.00 81.12 98 PRO A O 1
ATOM 826 N N . VAL A 1 99 ? 12.036 6.787 -4.109 1.00 80.38 99 VAL A N 1
ATOM 827 C CA . VAL A 1 99 ? 11.359 7.868 -3.376 1.00 80.38 99 VAL A CA 1
ATOM 828 C C . VAL A 1 99 ? 10.073 8.280 -4.092 1.00 80.38 99 VAL A C 1
ATOM 830 O O . VAL A 1 99 ? 9.055 8.557 -3.455 1.00 80.38 99 VAL A O 1
ATOM 833 N N . LYS A 1 100 ? 10.074 8.282 -5.433 1.00 82.00 100 LYS A N 1
ATOM 834 C CA . LYS A 1 100 ? 8.854 8.555 -6.208 1.00 82.00 100 LYS A CA 1
ATOM 835 C C . LYS A 1 100 ? 7.799 7.471 -6.007 1.00 82.00 100 LYS A C 1
ATOM 837 O O . LYS A 1 100 ? 6.625 7.815 -5.912 1.00 82.00 100 LYS A O 1
ATOM 842 N N . ILE A 1 101 ? 8.194 6.198 -5.941 1.00 84.00 101 ILE A N 1
ATOM 843 C CA . ILE A 1 101 ? 7.250 5.097 -5.701 1.00 84.00 101 ILE A CA 1
ATOM 844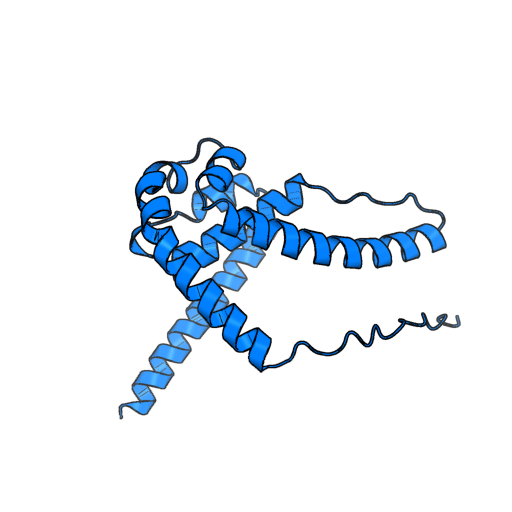 C C . ILE A 1 101 ? 6.632 5.243 -4.312 1.00 84.00 101 ILE A C 1
ATOM 846 O O . ILE A 1 101 ? 5.409 5.226 -4.210 1.00 84.00 101 ILE A O 1
ATOM 850 N N . THR A 1 102 ? 7.439 5.490 -3.277 1.00 84.44 102 THR A N 1
ATOM 851 C CA . THR A 1 102 ? 6.948 5.691 -1.904 1.00 84.44 102 THR A CA 1
ATOM 852 C C . THR A 1 102 ? 5.927 6.827 -1.818 1.00 84.44 102 THR A C 1
ATOM 854 O O . THR A 1 102 ? 4.876 6.656 -1.207 1.00 84.44 102 THR A O 1
ATOM 857 N N . LYS A 1 103 ? 6.166 7.957 -2.500 1.00 84.19 103 LYS A N 1
ATOM 858 C CA . LYS A 1 103 ? 5.208 9.079 -2.560 1.00 84.19 103 LYS A CA 1
ATOM 859 C C . LYS A 1 103 ? 3.894 8.733 -3.264 1.00 84.19 103 LYS A C 1
ATOM 861 O O . LYS A 1 103 ? 2.846 9.268 -2.921 1.00 84.19 103 LYS A O 1
ATOM 866 N N . ILE A 1 104 ? 3.942 7.881 -4.285 1.00 83.94 104 ILE A N 1
ATOM 867 C CA . ILE A 1 104 ? 2.733 7.439 -4.985 1.00 83.94 104 ILE A CA 1
ATOM 868 C C . ILE A 1 104 ? 1.973 6.442 -4.109 1.00 83.94 104 ILE A C 1
ATOM 870 O O . ILE A 1 104 ? 0.764 6.582 -3.953 1.00 83.94 104 ILE A O 1
ATOM 874 N N . VAL A 1 105 ? 2.673 5.480 -3.500 1.00 88.62 105 VAL A N 1
ATOM 875 C CA . VAL A 1 105 ? 2.090 4.527 -2.545 1.00 88.62 105 VAL A CA 1
ATOM 876 C C . VAL A 1 105 ? 1.388 5.275 -1.421 1.00 88.62 105 VAL A C 1
ATOM 878 O O . VAL A 1 105 ? 0.222 4.989 -1.166 1.00 88.62 105 VAL A O 1
ATOM 881 N N . SER A 1 106 ? 2.043 6.263 -0.802 1.00 86.94 106 SER A N 1
ATOM 882 C CA . SER A 1 106 ? 1.434 7.034 0.283 1.00 86.94 106 SER A CA 1
ATOM 883 C C . SER A 1 106 ? 0.125 7.681 -0.161 1.00 86.94 106 SER A C 1
ATOM 885 O O . SER A 1 106 ? -0.884 7.482 0.503 1.00 86.94 106 SER A O 1
ATOM 887 N N . LEU A 1 107 ? 0.098 8.333 -1.329 1.00 85.62 107 LEU A N 1
ATOM 888 C CA . LEU A 1 107 ? -1.115 8.937 -1.884 1.00 85.62 107 LEU A CA 1
ATOM 889 C C . LEU A 1 107 ? -2.235 7.912 -2.129 1.00 85.62 107 LEU A C 1
ATOM 891 O O . LEU A 1 107 ? -3.385 8.162 -1.769 1.00 85.62 107 LEU A O 1
ATOM 895 N N . PHE A 1 108 ? -1.919 6.759 -2.726 1.00 88.31 108 PHE A N 1
ATOM 896 C CA . PHE A 1 108 ? -2.904 5.696 -2.957 1.00 88.31 108 PHE A CA 1
ATOM 897 C C . PHE A 1 108 ? -3.490 5.168 -1.646 1.00 88.31 108 PHE A C 1
ATOM 899 O O . PHE A 1 108 ? -4.705 4.990 -1.547 1.00 88.31 108 PHE A O 1
ATOM 906 N N . LEU A 1 109 ? -2.643 4.953 -0.638 1.00 91.00 109 LEU A N 1
ATOM 907 C CA . LEU A 1 109 ? -3.074 4.509 0.684 1.00 91.00 109 LEU A CA 1
ATOM 908 C C . LEU A 1 109 ? -3.953 5.558 1.367 1.00 91.00 109 LEU A C 1
ATOM 910 O O . LEU A 1 109 ? -5.000 5.203 1.909 1.00 91.00 109 LEU A O 1
ATOM 914 N N . SER A 1 110 ? -3.596 6.843 1.277 1.00 87.69 110 SER A N 1
ATOM 915 C CA . SER A 1 110 ? -4.421 7.941 1.791 1.00 87.69 110 SER A CA 1
ATOM 916 C C . SER A 1 110 ? -5.815 7.931 1.177 1.00 87.69 110 SER A C 1
ATOM 918 O O . SER A 1 110 ? -6.802 7.994 1.908 1.00 87.69 110 SER A O 1
ATOM 920 N N . ILE A 1 111 ? -5.905 7.815 -0.153 1.00 86.38 111 ILE A N 1
ATOM 921 C CA . ILE A 1 111 ? -7.185 7.763 -0.870 1.00 86.38 111 ILE A CA 1
ATOM 922 C C . ILE A 1 111 ? -7.997 6.550 -0.421 1.00 86.38 111 ILE A C 1
ATOM 924 O O . ILE A 1 111 ? -9.152 6.694 -0.020 1.00 86.38 111 ILE A O 1
ATOM 928 N N . LEU A 1 112 ? -7.387 5.364 -0.442 1.00 90.69 112 LEU A N 1
ATOM 929 C CA . LEU A 1 112 ? -8.060 4.116 -0.101 1.00 90.69 112 LEU A CA 1
ATOM 930 C C . LEU A 1 112 ? -8.616 4.143 1.326 1.00 90.69 112 LEU A C 1
ATOM 932 O O . LEU A 1 112 ? -9.783 3.811 1.542 1.00 90.69 112 LEU A O 1
ATOM 936 N N . ILE A 1 113 ? -7.802 4.551 2.301 1.00 90.88 113 ILE A N 1
ATOM 937 C CA . ILE A 1 113 ? -8.208 4.573 3.707 1.00 90.88 113 ILE A CA 1
ATOM 938 C C . ILE A 1 113 ? -9.214 5.688 3.986 1.00 90.88 113 ILE A C 1
ATOM 940 O O . ILE A 1 113 ? -10.141 5.465 4.759 1.00 90.88 113 ILE A O 1
ATOM 944 N N . SER A 1 114 ? -9.112 6.838 3.316 1.00 86.12 114 SER A N 1
ATOM 945 C CA . SER A 1 114 ? -10.103 7.913 3.461 1.00 86.12 114 SER A CA 1
ATOM 946 C C . SER A 1 114 ? -11.491 7.490 2.974 1.00 86.12 114 SER A C 1
ATOM 948 O O . SER A 1 114 ? -12.487 7.839 3.602 1.00 86.12 114 SER A O 1
ATOM 950 N N . ILE A 1 115 ? -11.562 6.707 1.891 1.00 84.06 115 ILE A N 1
ATOM 951 C CA . ILE A 1 115 ? -12.823 6.149 1.377 1.00 84.06 115 ILE A CA 1
ATOM 952 C C . ILE A 1 115 ? -13.334 5.029 2.293 1.00 84.06 115 ILE A C 1
ATOM 954 O O . ILE A 1 115 ? -14.522 4.970 2.598 1.00 84.06 115 ILE A O 1
ATOM 958 N N . THR A 1 116 ? -12.446 4.136 2.737 1.00 87.88 116 THR A N 1
ATOM 959 C CA . THR A 1 116 ? -12.837 2.929 3.489 1.00 87.88 116 THR A CA 1
ATOM 960 C C . THR A 1 116 ? -13.186 3.235 4.950 1.00 87.88 116 THR A C 1
ATOM 962 O O . THR A 1 116 ? -14.092 2.624 5.513 1.00 87.88 116 THR A O 1
ATOM 965 N N . PHE A 1 117 ? -12.486 4.185 5.576 1.00 90.06 117 PHE A N 1
ATOM 966 C CA . PHE A 1 117 ? -12.625 4.528 6.993 1.00 90.06 117 PHE A CA 1
ATOM 967 C C . PHE A 1 117 ? -12.670 6.054 7.213 1.00 90.06 117 PHE A C 1
ATOM 969 O O . PHE A 1 117 ? -11.738 6.627 7.789 1.00 90.06 117 PHE A O 1
ATOM 976 N N . PRO A 1 118 ? -13.774 6.732 6.840 1.00 83.12 118 PRO A N 1
ATOM 977 C CA . PRO A 1 118 ? -13.891 8.191 6.951 1.00 83.12 118 PRO A CA 1
ATOM 978 C C . PRO A 1 118 ? -13.666 8.740 8.372 1.00 83.12 118 PRO A C 1
ATOM 980 O O . PRO A 1 118 ? -13.170 9.851 8.548 1.00 83.12 118 PRO A O 1
ATOM 983 N N . SER A 1 119 ? -13.963 7.943 9.406 1.00 80.75 119 SER A N 1
ATOM 984 C CA . SER A 1 119 ? -13.781 8.307 10.821 1.00 80.75 119 SER A CA 1
ATOM 985 C C . SER A 1 119 ? -12.325 8.564 11.231 1.00 80.75 119 SER A C 1
ATOM 987 O O . SER A 1 119 ? -12.073 9.175 12.274 1.00 80.75 119 SER A O 1
ATOM 989 N N . LEU A 1 120 ? -11.356 8.079 10.447 1.00 81.50 120 LEU A N 1
ATOM 990 C CA . LEU A 1 120 ? -9.935 8.329 10.695 1.00 81.50 120 LEU A CA 1
ATOM 991 C C . LEU A 1 120 ? -9.532 9.761 10.328 1.00 81.50 120 LEU A C 1
ATOM 993 O O . LEU A 1 120 ? -8.527 10.237 10.844 1.00 81.50 120 LEU A O 1
ATOM 997 N N . GLN A 1 121 ? -10.330 10.461 9.506 1.00 75.69 121 GLN A N 1
ATOM 998 C CA . GLN A 1 121 ? -10.075 11.841 9.073 1.00 75.69 121 GLN A CA 1
ATOM 999 C C . GLN A 1 121 ? -8.618 12.035 8.621 1.00 75.69 121 GLN A C 1
ATOM 1001 O O . GLN A 1 121 ? -7.931 12.946 9.078 1.00 75.69 121 GLN A O 1
ATOM 1006 N N . ILE A 1 122 ? -8.121 11.135 7.768 1.00 71.50 122 ILE A N 1
ATOM 1007 C CA . ILE A 1 122 ? -6.780 11.261 7.197 1.00 71.50 122 ILE A CA 1
ATOM 1008 C C . ILE A 1 122 ? -6.791 12.488 6.285 1.00 71.50 122 ILE A C 1
ATOM 1010 O O . ILE A 1 122 ? -7.476 12.511 5.263 1.00 71.50 122 ILE A O 1
ATOM 1014 N N . TRP A 1 123 ? -6.078 13.541 6.678 1.00 62.97 123 TRP A N 1
ATOM 1015 C CA . TRP A 1 123 ? -6.083 14.792 5.932 1.00 62.97 123 TRP A CA 1
ATOM 1016 C C . TRP A 1 123 ? -5.183 14.692 4.695 1.00 62.97 123 TRP A C 1
ATOM 1018 O O . TRP A 1 123 ? -3.969 14.525 4.777 1.00 62.97 123 TRP A O 1
ATOM 1028 N N . PHE A 1 124 ? -5.794 14.850 3.519 1.00 58.75 124 PHE A N 1
ATOM 1029 C CA . PHE A 1 124 ? -5.097 14.908 2.230 1.00 58.75 124 PHE A CA 1
ATOM 1030 C C . PHE A 1 124 ? -4.094 16.065 2.127 1.00 58.75 124 PHE A C 1
ATOM 1032 O O . PHE A 1 124 ? -3.114 15.957 1.388 1.00 58.75 124 PHE A O 1
ATOM 1039 N N . SER A 1 125 ? -4.327 17.172 2.841 1.00 55.41 125 SER A N 1
ATOM 1040 C CA . SER A 1 125 ? -3.491 18.379 2.759 1.00 55.41 125 SER A CA 1
ATOM 1041 C C . SER A 1 125 ? -2.040 18.106 3.153 1.00 55.41 125 SER A C 1
ATOM 1043 O O . SER A 1 125 ? -1.124 18.624 2.509 1.00 55.41 125 SER A O 1
ATOM 1045 N N . THR A 1 126 ? -1.817 17.241 4.144 1.00 53.97 126 THR A N 1
ATOM 1046 C CA . THR A 1 126 ? -0.483 16.864 4.610 1.00 53.97 126 THR A CA 1
ATOM 1047 C C . THR A 1 126 ? 0.282 16.140 3.495 1.00 53.97 126 THR A C 1
ATOM 1049 O O . THR A 1 126 ? 1.433 16.458 3.214 1.00 53.97 126 THR A O 1
ATOM 1052 N N . ILE A 1 127 ? -0.384 15.264 2.735 1.00 56.00 127 ILE A N 1
ATOM 1053 C CA . ILE A 1 127 ? 0.215 14.498 1.622 1.00 56.00 127 ILE A CA 1
ATOM 1054 C C . ILE A 1 127 ? 0.481 15.362 0.389 1.00 56.00 127 ILE A C 1
ATOM 1056 O O . ILE A 1 127 ? 1.519 15.228 -0.267 1.00 56.00 127 ILE A O 1
ATOM 1060 N N . ILE A 1 128 ? -0.421 16.296 0.089 1.00 55.06 128 ILE A N 1
ATOM 1061 C CA . ILE A 1 128 ? -0.232 17.273 -0.992 1.00 55.06 128 ILE A CA 1
ATOM 1062 C C . ILE A 1 128 ? 0.961 18.189 -0.673 1.00 55.06 128 ILE A C 1
ATOM 1064 O O . ILE A 1 128 ? 1.771 18.482 -1.554 1.00 55.06 128 ILE A O 1
ATOM 1068 N N . SER A 1 129 ? 1.139 18.556 0.599 1.00 57.19 129 SER A N 1
ATOM 1069 C CA . SER A 1 129 ? 2.272 19.372 1.055 1.00 57.19 129 SER A CA 1
ATOM 1070 C C . SER A 1 129 ? 3.619 18.657 0.882 1.00 57.19 129 SER A C 1
ATOM 1072 O O . SER A 1 129 ? 4.597 19.280 0.477 1.00 57.19 129 SER A O 1
ATOM 1074 N N . PHE A 1 130 ? 3.676 17.336 1.081 1.00 50.62 130 PHE A N 1
ATOM 1075 C CA . PHE A 1 130 ? 4.908 16.548 0.916 1.00 50.62 130 PHE A CA 1
ATOM 1076 C C . PHE A 1 130 ? 5.245 16.160 -0.542 1.00 50.62 130 PHE A C 1
ATOM 1078 O O . PHE A 1 130 ? 6.365 15.721 -0.855 1.00 50.62 130 PHE A O 1
ATOM 1085 N N . THR A 1 131 ? 4.296 16.306 -1.470 1.00 52.31 131 THR A N 1
ATOM 1086 C CA . THR A 1 131 ? 4.457 15.910 -2.882 1.00 52.31 131 THR A CA 1
ATOM 1087 C C . THR A 1 131 ? 4.838 17.061 -3.817 1.00 52.31 131 THR A C 1
ATOM 1089 O O . THR A 1 131 ? 4.987 16.813 -5.012 1.00 52.31 131 THR A O 1
ATOM 1092 N N . GLN A 1 132 ? 5.076 18.273 -3.287 1.00 49.47 132 GLN A N 1
ATOM 1093 C CA . GLN A 1 132 ? 5.328 19.534 -4.008 1.00 49.47 132 GLN A CA 1
ATOM 1094 C C . GLN A 1 132 ? 5.931 19.390 -5.421 1.00 49.47 132 GLN A C 1
ATOM 1096 O O . GLN A 1 132 ? 7.140 19.424 -5.656 1.00 49.47 132 GLN A O 1
ATOM 1101 N N . LYS A 1 133 ? 5.018 19.309 -6.391 1.00 52.91 133 LYS A N 1
ATOM 1102 C CA . LYS A 1 133 ? 5.150 19.879 -7.729 1.00 52.91 133 LYS A CA 1
ATOM 1103 C C . LYS A 1 133 ? 3.867 20.667 -7.992 1.00 52.91 133 LYS A C 1
ATOM 1105 O O . LYS A 1 133 ? 2.805 20.049 -8.015 1.00 52.91 133 LYS A O 1
ATOM 1110 N N . PRO A 1 134 ? 3.929 21.984 -8.247 1.00 48.34 134 PRO A N 1
ATOM 1111 C CA . PRO A 1 134 ? 2.734 22.822 -8.387 1.00 48.34 134 PRO A CA 1
ATOM 1112 C C . PRO A 1 134 ? 1.787 22.359 -9.508 1.00 48.34 134 PRO A C 1
ATOM 1114 O O . PRO A 1 134 ? 0.580 22.529 -9.400 1.00 48.34 134 PRO A O 1
ATOM 1117 N N . LYS A 1 135 ? 2.300 21.675 -10.542 1.00 54.38 135 LYS A N 1
ATOM 1118 C CA . LYS A 1 135 ? 1.470 21.078 -11.606 1.00 54.38 135 LYS A CA 1
ATOM 1119 C C . LYS A 1 135 ? 0.572 19.925 -11.131 1.00 54.38 135 LYS A C 1
ATOM 1121 O O . LYS A 1 135 ? -0.529 19.774 -11.639 1.00 54.38 135 LYS A O 1
ATOM 1126 N N . MET A 1 136 ? 1.011 19.141 -10.145 1.00 51.41 136 MET A N 1
ATOM 1127 C CA . MET A 1 136 ? 0.299 17.941 -9.684 1.00 51.41 136 MET A CA 1
ATOM 1128 C C . MET A 1 136 ? -0.934 18.285 -8.834 1.00 51.41 136 MET A C 1
ATOM 1130 O O . MET A 1 136 ? -1.896 17.524 -8.805 1.00 51.41 136 MET A O 1
ATOM 1134 N N . ALA A 1 137 ? -0.929 19.457 -8.189 1.00 55.12 137 ALA A N 1
ATOM 1135 C CA . ALA A 1 137 ? -2.086 19.977 -7.468 1.00 55.12 137 ALA A CA 1
ATOM 1136 C C . ALA A 1 137 ? -3.259 20.273 -8.416 1.00 55.12 137 ALA A C 1
ATOM 1138 O O . ALA A 1 137 ? -4.399 19.978 -8.069 1.00 55.12 137 ALA A O 1
ATOM 1139 N N . GLY A 1 138 ? -2.987 20.781 -9.624 1.00 58.59 138 GLY A N 1
ATOM 1140 C CA . GLY A 1 138 ? -4.011 20.995 -10.652 1.00 58.59 138 GLY A CA 1
ATOM 1141 C C . GLY A 1 138 ? -4.653 19.683 -11.107 1.00 58.59 138 GLY A C 1
ATOM 1142 O O . GLY A 1 138 ? -5.872 19.548 -11.061 1.00 58.59 138 GLY A O 1
ATOM 1143 N N . ASP A 1 139 ? -3.835 18.683 -11.447 1.00 57.34 139 ASP A N 1
ATOM 1144 C CA . ASP A 1 139 ? -4.321 17.366 -11.883 1.00 57.34 139 ASP A CA 1
ATOM 1145 C C . ASP A 1 139 ? -5.124 16.646 -10.786 1.00 57.34 139 ASP A C 1
ATOM 1147 O O . ASP A 1 139 ? -6.169 16.055 -11.059 1.00 57.34 139 ASP A O 1
ATOM 1151 N N . LEU A 1 140 ? -4.675 16.732 -9.528 1.00 58.91 140 LEU A N 1
ATOM 1152 C CA . LEU A 1 140 ? -5.386 16.157 -8.387 1.00 58.91 140 LEU A CA 1
ATOM 1153 C C . LEU A 1 140 ? -6.697 16.897 -8.098 1.00 58.91 140 LEU A C 1
ATOM 1155 O O . LEU A 1 140 ? -7.707 16.258 -7.817 1.00 58.91 140 LEU A O 1
ATOM 1159 N N . THR A 1 141 ? -6.703 18.227 -8.198 1.00 58.34 141 THR A N 1
ATOM 1160 C CA . THR A 1 141 ? -7.922 19.033 -8.029 1.00 58.34 141 THR A CA 1
ATOM 1161 C C . THR A 1 141 ? -8.937 18.708 -9.121 1.00 58.34 141 THR A C 1
ATOM 1163 O O . THR A 1 141 ? -10.112 18.528 -8.816 1.00 58.34 141 THR A O 1
ATOM 1166 N N . ASN A 1 142 ? -8.486 18.523 -10.365 1.00 58.28 142 ASN A N 1
ATOM 1167 C CA . ASN A 1 142 ? -9.333 18.083 -11.473 1.00 58.28 142 ASN A CA 1
ATOM 1168 C C . ASN A 1 142 ? -9.901 16.679 -11.230 1.00 58.28 142 ASN A C 1
ATOM 1170 O O . ASN A 1 142 ? -11.096 16.461 -11.413 1.00 58.28 142 ASN A O 1
ATOM 1174 N N . LEU A 1 143 ? -9.079 15.738 -10.760 1.00 67.31 143 LEU A N 1
ATOM 1175 C CA . LEU A 1 143 ? -9.527 14.384 -10.433 1.00 67.31 143 LEU A CA 1
ATOM 1176 C C . LEU A 1 143 ? -10.552 14.384 -9.289 1.00 67.31 143 LEU A C 1
ATOM 1178 O O . LEU A 1 143 ? -11.590 13.738 -9.394 1.00 67.31 143 LEU A O 1
ATOM 1182 N N . LEU A 1 144 ? -10.307 15.146 -8.220 1.00 57.91 144 LEU A N 1
ATOM 1183 C CA . LEU A 1 144 ? -11.242 15.291 -7.101 1.00 57.91 144 LEU A CA 1
ATOM 1184 C C . LEU A 1 144 ? -12.540 16.002 -7.515 1.00 57.91 144 LEU A C 1
ATOM 1186 O O . LEU A 1 144 ? -13.609 15.633 -7.032 1.00 57.91 144 LEU A O 1
ATOM 1190 N N . ALA A 1 145 ? -12.469 16.983 -8.420 1.00 56.16 145 ALA A N 1
ATOM 1191 C CA . ALA A 1 145 ? -13.641 17.647 -8.984 1.00 56.16 145 ALA A CA 1
ATOM 1192 C C . ALA A 1 145 ? -14.481 16.676 -9.825 1.00 56.16 145 ALA A C 1
ATOM 1194 O O . ALA A 1 145 ? -15.688 16.592 -9.619 1.00 56.16 145 ALA A O 1
ATOM 1195 N N . ILE A 1 146 ? -13.850 15.877 -10.691 1.00 62.03 146 ILE A N 1
ATOM 1196 C CA . ILE A 1 146 ? -14.523 14.827 -11.471 1.00 62.03 146 ILE A CA 1
ATOM 1197 C C . ILE A 1 146 ? -15.197 13.809 -10.543 1.00 62.03 146 ILE A C 1
ATOM 1199 O O . ILE A 1 146 ? -16.359 13.468 -10.749 1.00 62.03 146 ILE A O 1
ATOM 1203 N N . LEU A 1 147 ? -14.507 13.357 -9.492 1.00 53.94 147 LEU A N 1
ATOM 1204 C CA . LEU A 1 147 ? -15.073 12.417 -8.520 1.00 53.94 147 LEU A CA 1
ATOM 1205 C C . LEU A 1 147 ? -16.263 13.010 -7.753 1.00 53.94 147 LEU A C 1
ATOM 1207 O O . LEU A 1 147 ? -17.261 12.319 -7.555 1.00 53.94 147 LEU A O 1
ATOM 1211 N N . LYS A 1 148 ? -16.192 14.286 -7.351 1.00 58.09 148 LYS A N 1
ATOM 1212 C CA . LYS A 1 148 ? -17.324 14.989 -6.724 1.00 58.09 148 LYS A CA 1
ATOM 1213 C C . LYS A 1 148 ? -18.509 15.131 -7.674 1.00 58.09 148 LYS A C 1
ATOM 1215 O O . LYS A 1 148 ? -19.637 14.888 -7.259 1.00 58.09 148 LYS A O 1
ATOM 1220 N N . VAL A 1 149 ? -18.264 15.489 -8.933 1.00 53.41 149 VAL A N 1
ATOM 1221 C CA . VAL A 1 149 ? -19.310 15.589 -9.961 1.00 53.41 149 VAL A CA 1
ATOM 1222 C C . VAL A 1 149 ? -19.964 14.227 -10.196 1.00 53.41 149 VAL A C 1
ATOM 1224 O O . VAL A 1 149 ? -21.183 14.147 -10.183 1.00 53.41 149 VAL A O 1
ATOM 1227 N N . LEU A 1 150 ? -19.187 13.144 -10.296 1.00 45.66 150 LEU A N 1
ATOM 1228 C CA . LEU A 1 150 ? -19.714 11.777 -10.405 1.00 45.66 150 LEU A CA 1
ATOM 1229 C C . LEU A 1 150 ? -20.544 11.363 -9.183 1.00 45.66 150 LEU A C 1
ATOM 1231 O O . LEU A 1 150 ? -21.579 10.723 -9.343 1.00 45.66 150 LEU A O 1
ATOM 1235 N N . SER A 1 151 ? -20.123 11.743 -7.972 1.00 49.72 151 SER A N 1
ATOM 1236 C CA . SER A 1 151 ? -20.908 11.517 -6.751 1.00 49.72 151 SER A CA 1
ATOM 1237 C C . SER A 1 151 ? -22.245 12.256 -6.800 1.00 49.72 151 SER A C 1
ATOM 1239 O O . SER A 1 151 ? -23.280 11.664 -6.510 1.00 49.72 151 SER A O 1
ATOM 1241 N N . HIS A 1 152 ? -22.237 13.524 -7.221 1.00 55.44 152 HIS A N 1
ATOM 1242 C CA . HIS A 1 152 ? -23.455 14.318 -7.375 1.00 55.44 152 HIS A CA 1
ATOM 1243 C C . HIS A 1 152 ? -24.370 13.790 -8.483 1.00 55.44 152 HIS A C 1
ATOM 1245 O O . HIS A 1 152 ? -25.578 13.725 -8.276 1.00 55.44 152 HIS A O 1
ATOM 1251 N N . CYS A 1 153 ? -23.820 13.363 -9.623 1.00 52.41 153 CYS A N 1
ATOM 1252 C CA . CYS A 1 153 ? -24.588 12.715 -10.687 1.00 52.41 153 CYS A CA 1
ATOM 1253 C C . CYS A 1 153 ? -25.233 11.424 -10.185 1.00 52.41 153 CYS A C 1
ATOM 1255 O O . CYS A 1 153 ? -26.423 11.229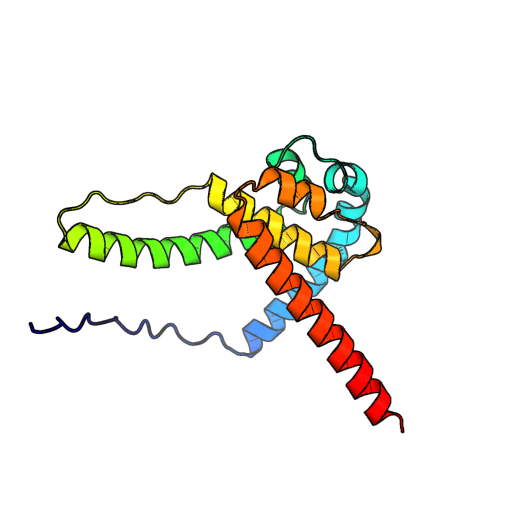 -10.387 1.00 52.41 153 CYS A O 1
ATOM 1257 N N . LYS A 1 154 ? -24.496 10.596 -9.441 1.00 48.06 154 LYS A N 1
ATOM 1258 C CA . LYS A 1 154 ? -25.023 9.349 -8.878 1.00 48.06 154 LYS A CA 1
ATOM 1259 C C . LYS A 1 154 ? -26.126 9.586 -7.840 1.00 48.06 154 LYS A C 1
ATOM 1261 O O . LYS A 1 154 ? -27.114 8.862 -7.819 1.00 48.06 154 LYS A O 1
ATOM 1266 N N . GLU A 1 155 ? -25.985 10.598 -6.986 1.00 55.22 155 GLU A N 1
ATOM 1267 C CA . GLU A 1 155 ? -27.038 10.999 -6.039 1.00 55.22 155 GLU A CA 1
ATOM 1268 C C . GLU A 1 155 ? -28.275 11.587 -6.727 1.00 55.22 155 GLU A C 1
ATOM 1270 O O . GLU A 1 155 ? -29.377 11.503 -6.185 1.00 55.22 155 GLU A O 1
ATOM 1275 N N . HIS A 1 156 ? -28.092 12.228 -7.881 1.00 54.66 156 HIS A N 1
ATOM 1276 C CA . HIS A 1 156 ? -29.176 12.748 -8.704 1.00 54.66 156 HIS A CA 1
ATOM 1277 C C . HIS A 1 156 ? -29.900 11.610 -9.439 1.00 54.66 156 HIS A C 1
ATOM 1279 O O . HIS A 1 156 ? -31.122 11.538 -9.395 1.00 54.66 156 HIS A O 1
ATOM 1285 N N . GLU A 1 157 ? -29.160 10.668 -10.026 1.00 49.97 157 GLU A N 1
ATOM 1286 C CA . GLU A 1 157 ? -29.700 9.452 -10.651 1.00 49.97 157 GLU A CA 1
ATOM 1287 C C . GLU A 1 157 ? -30.492 8.603 -9.644 1.00 49.97 157 GLU A C 1
ATOM 1289 O O . GLU A 1 157 ? -31.632 8.244 -9.909 1.00 49.97 157 GLU A O 1
ATOM 1294 N N . GLN A 1 158 ? -29.967 8.390 -8.433 1.00 55.25 158 GLN A N 1
ATOM 1295 C CA . GLN A 1 158 ? -30.678 7.663 -7.369 1.00 55.25 158 GLN A CA 1
ATOM 1296 C C . GLN A 1 158 ? -31.913 8.390 -6.819 1.00 55.25 158 GLN A C 1
ATOM 1298 O O . GLN A 1 158 ? -32.731 7.768 -6.140 1.00 55.25 158 GLN A O 1
ATOM 1303 N N . ARG A 1 159 ? -32.023 9.708 -7.027 1.00 60.44 159 ARG A N 1
ATOM 1304 C CA . ARG A 1 159 ? -33.232 10.474 -6.698 1.00 60.44 159 ARG A CA 1
ATOM 1305 C C . ARG A 1 159 ? -34.289 10.317 -7.783 1.00 60.44 159 ARG A C 1
ATOM 1307 O O . ARG A 1 159 ? -35.439 10.101 -7.435 1.00 60.44 159 ARG A O 1
ATOM 1314 N N . LEU A 1 160 ? -33.880 10.337 -9.050 1.00 58.28 160 LEU A N 1
ATOM 1315 C CA . LEU A 1 160 ? -34.761 10.087 -10.193 1.00 58.28 160 LEU A CA 1
ATOM 1316 C C . LEU A 1 160 ? -35.286 8.642 -10.236 1.00 58.28 160 LEU A C 1
ATOM 1318 O O . LEU A 1 160 ? -36.391 8.419 -10.699 1.00 58.28 160 LEU A O 1
ATOM 1322 N N . GLU A 1 161 ? -34.528 7.662 -9.736 1.00 57.34 161 GLU A N 1
ATOM 1323 C CA . GLU A 1 161 ? -34.985 6.262 -9.622 1.00 57.34 161 GLU A CA 1
ATOM 1324 C C . GLU A 1 161 ? -35.997 6.022 -8.484 1.00 57.34 161 GLU A C 1
ATOM 1326 O O . GLU A 1 161 ? -36.566 4.935 -8.387 1.00 57.34 161 GLU A O 1
ATOM 1331 N N . LYS A 1 162 ? -36.173 6.990 -7.576 1.00 60.66 162 LYS A N 1
ATOM 1332 C CA . LYS A 1 162 ? -37.092 6.894 -6.427 1.00 60.66 162 LYS A CA 1
ATOM 1333 C C . LYS A 1 162 ? -38.402 7.663 -6.630 1.00 60.66 162 LYS A C 1
ATOM 1335 O O . LYS A 1 162 ? -39.234 7.638 -5.722 1.00 60.66 162 LYS A O 1
ATOM 1340 N N . GLU A 1 163 ? -38.555 8.334 -7.770 1.00 45.53 163 GLU A N 1
ATOM 1341 C CA . GLU A 1 163 ? -39.813 8.905 -8.275 1.00 45.53 163 GLU A CA 1
ATOM 1342 C C . GLU A 1 163 ? -40.508 7.903 -9.204 1.00 45.53 163 GLU A C 1
ATOM 1344 O O . GLU A 1 163 ? -41.755 7.821 -9.131 1.00 45.53 163 GLU A O 1
#

Foldseek 3Di:
DDDPPDPPPPPVPPPDPVVNVVVCVVVVVVVVVVQVVLLLVLLVCLADPPDLVSNLVSGDPVLLVVQLVVVVVVVVVVLVVVQVVCVVVVHDRDDDDSVVSSLVSSLVVLVVCCVVPVVSVRDCVVSCVNVDDPVVVVVVVVVVVVVVVVVVVVVVVVVVVVD